Protein AF-D6X7H6-F1 (afdb_monomer)

Mean predicted aligned error: 8.76 Å

Secondary structure (DSSP, 8-state):
-HHHHHHHHHHHHHHHHHHHHHHHHHHHHHHHTT--S--HHHHHHHHHHHHHHHHHHT--HHHHHHHHHHHHHHHHHHHHHHHHTTSPPP---------------

Foldseek 3Di:
DVVVVVVVVVVVVVVLVVVLLVLLVVLVVCVVVVNDSDDVVVLVVQLVVLQVVCVVPVHDSVVSNVVSVVSVVVSVVVSVVCVVVVNDPDPPPPPPPPPCDDDDD

Nearest PDB structures (foldseek):
  5vht-assembly1_B  TM=8.807E-01  e=1.376E-02  Escherichia coli K-12
  3rmi-assembly1_A-2  TM=8.818E-01  e=4.149E-02  Bartonella henselae str. Houston-1
  6cnz-assembly3_F  TM=7.749E-01  e=1.988E-02  Burkholderia thailandensis
  2f6l-assembly1_A  TM=7.259E-01  e=4.691E-02  Mycobacterium tuberculosis H37Rv
  2gtv-assembly1_X  TM=8.866E-01  e=2.954E-01  Methanocaldococcus jannaschii

Structure (mmCIF, N/CA/C/O backbone):
data_AF-D6X7H6-F1
#
_entry.id   AF-D6X7H6-F1
#
loop_
_atom_site.group_PDB
_atom_site.id
_atom_site.type_symbol
_at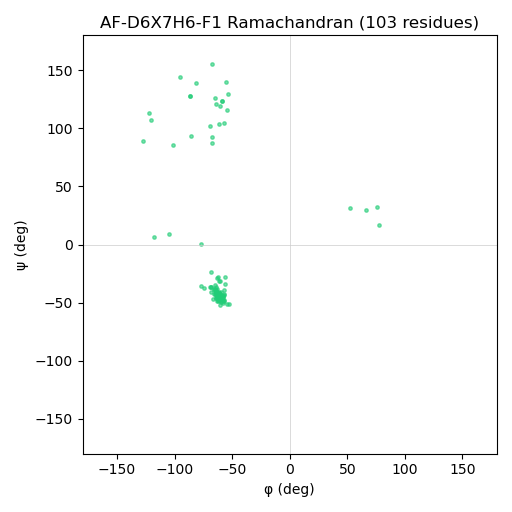om_site.label_atom_id
_atom_site.label_alt_id
_atom_site.label_comp_id
_atom_site.label_asym_id
_atom_site.label_entity_id
_atom_site.label_seq_id
_atom_site.pdbx_PDB_ins_code
_atom_site.Cartn_x
_atom_site.Cartn_y
_atom_site.Cartn_z
_atom_site.occupancy
_atom_site.B_iso_or_equiv
_atom_site.auth_seq_id
_atom_site.auth_comp_id
_atom_site.auth_asym_id
_atom_site.auth_atom_id
_atom_site.pdbx_PDB_model_num
ATOM 1 N N . MET A 1 1 ? -17.045 -12.263 17.274 1.00 84.94 1 MET A N 1
ATOM 2 C CA . MET A 1 1 ? -16.167 -11.094 17.045 1.00 84.94 1 MET A CA 1
ATOM 3 C C . MET A 1 1 ? -14.862 -11.484 16.369 1.00 84.94 1 MET A C 1
ATOM 5 O O . MET A 1 1 ? -14.608 -10.921 15.319 1.00 84.94 1 MET A O 1
ATOM 9 N N . ARG A 1 2 ? -14.117 -12.492 16.858 1.00 94.75 2 ARG A N 1
ATOM 10 C CA . ARG A 1 2 ? -12.891 -12.991 16.192 1.00 94.75 2 ARG A CA 1
ATOM 11 C C . ARG A 1 2 ? -13.089 -13.352 14.714 1.00 94.75 2 ARG A C 1
ATOM 13 O O . ARG A 1 2 ? -12.485 -12.710 13.882 1.00 94.75 2 ARG A O 1
ATOM 20 N N . ALA A 1 3 ? -14.093 -14.165 14.383 1.00 95.81 3 ALA A N 1
ATOM 21 C CA . ALA A 1 3 ? -14.396 -14.499 12.983 1.00 95.81 3 ALA A CA 1
ATOM 22 C C . ALA A 1 3 ? -14.661 -13.290 12.053 1.00 95.81 3 ALA A C 1
ATOM 24 O O . ALA A 1 3 ? -14.438 -13.377 10.852 1.00 95.81 3 ALA A O 1
ATOM 25 N N . ARG A 1 4 ? -15.153 -12.157 12.583 1.00 96.38 4 ARG A N 1
ATOM 26 C CA . ARG A 1 4 ? -15.326 -10.928 11.784 1.00 96.38 4 ARG A CA 1
ATOM 27 C C . ARG A 1 4 ? -13.998 -10.213 11.552 1.00 96.38 4 ARG A C 1
ATOM 29 O O . ARG A 1 4 ? -13.821 -9.635 10.489 1.00 96.38 4 ARG A O 1
ATOM 36 N N . LEU A 1 5 ? -13.107 -10.251 12.540 1.00 94.31 5 LEU A N 1
ATOM 37 C CA . LEU A 1 5 ? -11.747 -9.744 12.405 1.00 94.31 5 LEU A CA 1
ATOM 38 C C . LEU A 1 5 ? -10.962 -10.609 11.417 1.00 94.31 5 LEU A C 1
ATOM 40 O O . LEU A 1 5 ? -10.427 -10.070 10.463 1.00 94.31 5 LEU A O 1
ATOM 44 N N . ASP A 1 6 ? -11.039 -11.934 11.551 1.00 97.06 6 ASP A N 1
ATOM 45 C CA . ASP A 1 6 ? -10.376 -12.875 10.641 1.00 97.06 6 ASP A CA 1
ATOM 46 C C . ASP A 1 6 ? -10.813 -12.650 9.178 1.00 97.06 6 ASP A C 1
ATOM 48 O O . ASP A 1 6 ? -9.999 -12.687 8.258 1.00 97.06 6 ASP A O 1
ATOM 52 N N . ALA A 1 7 ? -12.099 -12.356 8.950 1.00 97.38 7 ALA A N 1
ATOM 53 C CA . ALA A 1 7 ? -12.610 -12.010 7.624 1.00 97.38 7 ALA A CA 1
ATOM 54 C C . ALA A 1 7 ? -12.093 -10.651 7.113 1.00 97.38 7 ALA A C 1
ATOM 56 O O . ALA A 1 7 ? -11.832 -10.505 5.918 1.00 97.38 7 ALA A O 1
ATOM 57 N N . ALA A 1 8 ? -11.944 -9.659 7.996 1.00 96.38 8 ALA A N 1
ATOM 58 C CA . ALA A 1 8 ? -11.366 -8.365 7.642 1.00 96.38 8 ALA A CA 1
ATOM 59 C C . ALA A 1 8 ? -9.870 -8.491 7.310 1.00 96.38 8 ALA A C 1
ATOM 61 O O . ALA A 1 8 ? -9.414 -7.910 6.328 1.00 96.38 8 ALA A O 1
ATOM 62 N N . ASP A 1 9 ? -9.137 -9.302 8.071 1.00 97.56 9 ASP A N 1
ATOM 63 C CA . ASP A 1 9 ? -7.723 -9.587 7.834 1.00 97.56 9 ASP A CA 1
ATOM 64 C C . ASP A 1 9 ? -7.527 -10.325 6.505 1.00 97.56 9 ASP A C 1
ATOM 66 O O . ASP A 1 9 ? -6.659 -9.954 5.717 1.00 97.56 9 ASP A O 1
ATOM 70 N N . ALA A 1 10 ? -8.377 -11.308 6.192 1.00 97.50 10 ALA A N 1
ATOM 71 C CA . ALA A 1 10 ? -8.355 -11.978 4.893 1.00 97.50 10 ALA A CA 1
ATOM 72 C C . ALA A 1 10 ? -8.574 -10.989 3.733 1.00 97.50 10 ALA A C 1
ATOM 74 O O . ALA A 1 10 ? -7.814 -10.990 2.765 1.00 97.50 10 ALA A O 1
ATOM 75 N N . ALA A 1 11 ? -9.556 -10.090 3.859 1.00 97.88 11 ALA A N 1
ATOM 76 C CA . ALA A 1 11 ? -9.809 -9.060 2.853 1.00 97.88 11 ALA A CA 1
ATOM 77 C C . ALA A 1 11 ? -8.634 -8.074 2.711 1.00 97.88 11 ALA A C 1
ATOM 79 O O . ALA A 1 11 ? -8.317 -7.647 1.599 1.00 97.88 11 ALA A O 1
ATOM 80 N N . LEU A 1 12 ? -7.963 -7.729 3.815 1.00 96.25 12 LEU A N 1
ATOM 81 C CA . LEU A 1 12 ? -6.762 -6.895 3.798 1.00 96.25 12 LEU A CA 1
ATOM 82 C C . LEU A 1 12 ? -5.615 -7.587 3.049 1.00 96.25 12 LEU A C 1
ATOM 84 O O . LEU A 1 12 ? -4.982 -6.963 2.197 1.00 96.25 12 LEU A O 1
ATOM 88 N N . LEU A 1 13 ? -5.372 -8.872 3.322 1.00 96.62 13 LEU A N 1
ATOM 89 C CA . LEU A 1 13 ? -4.341 -9.656 2.638 1.00 96.62 13 LEU A CA 1
ATOM 90 C C . LEU A 1 13 ? -4.611 -9.761 1.130 1.00 96.62 13 LEU A C 1
ATOM 92 O O . LEU A 1 13 ? -3.700 -9.544 0.328 1.00 96.62 13 LEU A O 1
ATOM 96 N N . A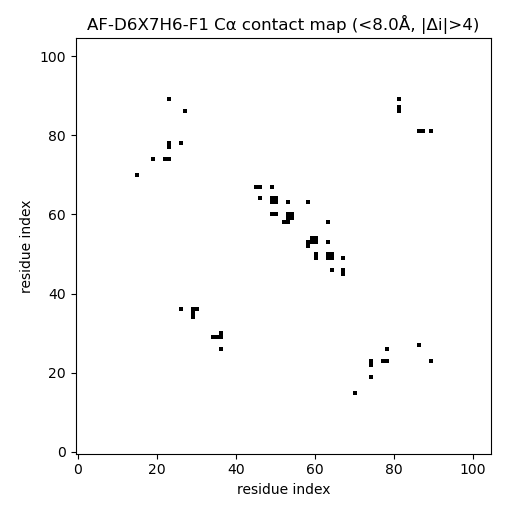SP A 1 14 ? -5.860 -10.011 0.734 1.00 97.31 14 ASP A N 1
ATOM 97 C CA . ASP A 1 14 ? -6.255 -10.059 -0.678 1.00 97.31 14 ASP A CA 1
ATOM 98 C C . ASP A 1 14 ? -6.094 -8.699 -1.377 1.00 97.31 14 ASP A C 1
ATOM 100 O O . ASP A 1 14 ? -5.636 -8.632 -2.524 1.00 97.31 14 ASP A O 1
ATOM 104 N N . ALA A 1 15 ? -6.414 -7.600 -0.688 1.00 96.19 15 ALA A N 1
ATOM 105 C CA . ALA A 1 15 ? -6.220 -6.250 -1.211 1.00 96.19 15 ALA A CA 1
ATOM 106 C C . ALA A 1 15 ? -4.732 -5.918 -1.405 1.00 96.19 15 ALA A C 1
ATOM 108 O O . ALA A 1 15 ? -4.352 -5.363 -2.441 1.00 96.19 15 ALA A O 1
ATOM 109 N N . VAL A 1 16 ? -3.876 -6.290 -0.445 1.00 94.88 16 VAL A N 1
ATOM 110 C CA . VAL A 1 16 ? -2.419 -6.121 -0.555 1.00 94.88 16 VAL A CA 1
ATOM 111 C C . VAL A 1 16 ? -1.879 -6.931 -1.731 1.00 94.88 16 VAL A C 1
ATOM 113 O O . VAL A 1 16 ? -1.192 -6.363 -2.580 1.00 94.88 16 VAL A O 1
ATOM 116 N N . ARG A 1 17 ? -2.248 -8.214 -1.844 1.00 94.31 17 ARG A N 1
ATOM 117 C CA . ARG A 1 17 ? -1.862 -9.077 -2.972 1.00 94.31 17 ARG A CA 1
ATOM 118 C C . ARG A 1 17 ? -2.243 -8.453 -4.314 1.00 94.31 17 ARG A C 1
ATOM 120 O O . ARG A 1 17 ? -1.387 -8.270 -5.173 1.00 94.31 17 ARG A O 1
ATOM 127 N N . THR A 1 18 ? -3.503 -8.040 -4.448 1.00 94.94 18 THR A N 1
ATOM 128 C CA . THR A 1 18 ? -4.025 -7.408 -5.668 1.00 94.94 18 THR A CA 1
ATOM 129 C C . THR A 1 18 ? -3.229 -6.155 -6.035 1.00 94.94 18 THR A C 1
ATOM 131 O O . THR A 1 18 ? -2.904 -5.937 -7.203 1.00 94.94 18 THR A O 1
ATOM 134 N N . ARG A 1 19 ? -2.886 -5.318 -5.046 1.00 94.12 19 ARG A N 1
ATOM 135 C CA . ARG A 1 19 ? -2.088 -4.109 -5.278 1.00 94.12 19 ARG A CA 1
ATOM 136 C C . ARG A 1 19 ? -0.691 -4.447 -5.802 1.00 94.12 19 ARG A C 1
ATOM 138 O O . ARG A 1 19 ? -0.244 -3.791 -6.740 1.00 94.12 19 ARG A O 1
ATOM 145 N N . LEU A 1 20 ? -0.019 -5.439 -5.216 1.00 91.31 20 LEU A N 1
ATOM 146 C CA . LEU A 1 20 ? 1.313 -5.873 -5.652 1.00 91.31 20 LEU A CA 1
ATOM 147 C C . LEU A 1 20 ? 1.282 -6.413 -7.090 1.00 91.31 20 LEU A C 1
ATOM 149 O O . LEU A 1 20 ? 2.088 -5.987 -7.915 1.00 91.31 20 LEU A O 1
ATOM 153 N N . ASP A 1 21 ? 0.298 -7.251 -7.426 1.00 90.00 21 ASP A N 1
ATOM 154 C CA . ASP A 1 21 ? 0.136 -7.795 -8.782 1.00 90.00 21 ASP A CA 1
ATOM 155 C C . ASP A 1 21 ? -0.075 -6.694 -9.831 1.00 90.00 21 ASP A C 1
ATOM 157 O O . ASP A 1 21 ? 0.503 -6.733 -10.920 1.00 90.00 21 ASP A O 1
ATOM 161 N N . ILE A 1 22 ? -0.895 -5.684 -9.514 1.00 90.12 22 ILE A N 1
ATOM 162 C CA . ILE A 1 22 ? -1.120 -4.534 -10.398 1.00 90.12 22 ILE A CA 1
ATOM 163 C C . ILE A 1 22 ? 0.182 -3.762 -10.618 1.00 90.12 22 ILE A C 1
ATOM 165 O O . ILE A 1 22 ? 0.486 -3.403 -11.756 1.00 90.12 22 ILE A O 1
ATOM 169 N N . CYS A 1 23 ? 0.953 -3.508 -9.560 1.00 87.94 23 CYS A N 1
ATOM 170 C CA . CYS A 1 23 ? 2.228 -2.807 -9.676 1.00 87.94 23 CYS A CA 1
ATOM 171 C C . CYS A 1 23 ? 3.219 -3.569 -10.563 1.00 87.94 23 CYS A C 1
ATOM 173 O O . CYS A 1 23 ? 3.777 -2.974 -11.481 1.00 87.94 23 CYS A O 1
ATOM 175 N N . LEU A 1 24 ? 3.339 -4.886 -10.391 1.00 85.94 24 LEU A N 1
ATOM 176 C CA . LEU A 1 24 ? 4.207 -5.720 -11.226 1.00 85.94 24 LEU A CA 1
ATOM 177 C C . LEU A 1 24 ? 3.787 -5.698 -12.704 1.00 85.94 24 LEU A C 1
ATOM 179 O O . LEU A 1 24 ? 4.631 -5.516 -13.580 1.00 85.94 24 LEU A O 1
ATOM 183 N N . ARG A 1 25 ? 2.481 -5.770 -13.000 1.00 86.31 25 ARG A N 1
ATOM 184 C CA . ARG A 1 25 ? 1.958 -5.621 -14.375 1.00 86.31 25 ARG A CA 1
ATOM 185 C C . ARG A 1 25 ? 2.241 -4.240 -14.967 1.00 86.31 25 ARG A C 1
ATOM 187 O O . ARG A 1 25 ? 2.545 -4.123 -16.153 1.00 86.31 25 ARG A O 1
ATOM 194 N N . ILE A 1 26 ? 2.149 -3.183 -14.157 1.00 84.75 26 ILE A N 1
ATOM 195 C CA . ILE A 1 26 ? 2.537 -1.828 -14.573 1.00 84.75 26 ILE A CA 1
ATOM 196 C C . ILE A 1 26 ? 4.041 -1.781 -14.867 1.00 84.75 26 ILE A C 1
ATOM 198 O O . ILE A 1 26 ? 4.434 -1.176 -15.864 1.00 84.75 26 ILE A O 1
ATOM 202 N N . GLY A 1 27 ? 4.871 -2.415 -14.039 1.00 82.56 27 GLY A N 1
ATOM 203 C CA . GLY A 1 27 ? 6.309 -2.542 -14.260 1.00 82.56 27 GLY A CA 1
ATOM 204 C C . GLY A 1 27 ? 6.638 -3.236 -15.580 1.00 82.56 27 GLY A C 1
ATOM 205 O O . GLY A 1 27 ? 7.425 -2.719 -16.377 1.00 82.56 27 GLY A O 1
ATOM 206 N N . GLU A 1 28 ? 5.957 -4.343 -15.876 1.00 81.81 28 GLU A N 1
ATOM 207 C CA . GLU A 1 28 ? 6.092 -5.054 -17.147 1.00 81.81 28 GLU A CA 1
ATOM 208 C C . GLU A 1 28 ? 5.710 -4.184 -18.343 1.00 81.81 28 GLU A C 1
ATOM 210 O O . GLU A 1 28 ? 6.483 -4.060 -19.300 1.00 81.81 28 GLU A O 1
ATOM 215 N N . TYR A 1 29 ? 4.556 -3.521 -18.264 1.00 83.06 29 TYR A N 1
ATOM 216 C CA . TYR A 1 29 ? 4.109 -2.594 -19.294 1.00 83.06 29 TYR A CA 1
ATOM 217 C C . TYR A 1 29 ? 5.134 -1.475 -19.527 1.00 83.06 29 TYR A C 1
ATOM 219 O O . TYR A 1 29 ? 5.516 -1.213 -20.669 1.00 83.06 29 TYR A O 1
ATOM 227 N N . LYS A 1 30 ? 5.623 -0.836 -18.456 1.00 78.94 30 LYS A N 1
ATOM 228 C CA . LYS A 1 30 ? 6.611 0.248 -18.535 1.00 78.94 30 LYS A CA 1
ATOM 229 C C . LYS A 1 30 ? 7.923 -0.219 -19.159 1.00 78.94 30 LYS A C 1
ATOM 231 O O . LYS A 1 30 ? 8.458 0.499 -19.999 1.00 78.94 30 LYS A O 1
ATOM 236 N N . ARG A 1 31 ? 8.400 -1.422 -18.818 1.00 77.75 31 ARG A N 1
ATOM 237 C CA . ARG A 1 31 ? 9.601 -2.027 -19.416 1.00 77.75 31 ARG A CA 1
ATOM 238 C C . ARG A 1 31 ? 9.445 -2.206 -20.925 1.00 77.75 31 ARG A C 1
ATOM 240 O O . ARG A 1 31 ? 10.319 -1.780 -21.674 1.00 77.75 31 ARG A O 1
ATOM 247 N N . LEU A 1 32 ? 8.332 -2.800 -21.366 1.00 78.94 32 LEU A N 1
ATOM 248 C CA . LEU A 1 32 ? 8.051 -3.032 -22.790 1.00 78.94 32 LEU A CA 1
ATOM 249 C C . LEU A 1 32 ? 7.973 -1.725 -23.594 1.00 78.94 32 LEU A C 1
ATOM 251 O O . LEU A 1 32 ? 8.337 -1.708 -24.765 1.00 78.94 32 LEU A O 1
ATOM 255 N N . HIS A 1 33 ? 7.532 -0.637 -22.959 1.00 79.88 33 HIS A N 1
ATOM 256 C CA . HIS A 1 33 ? 7.313 0.663 -23.601 1.00 79.88 33 HIS A CA 1
ATOM 257 C C . HIS A 1 33 ? 8.397 1.705 -23.267 1.00 79.88 33 HIS A C 1
ATOM 259 O O . HIS A 1 33 ? 8.224 2.879 -23.584 1.00 79.88 33 HIS A O 1
ATOM 265 N N . GLN A 1 34 ? 9.495 1.302 -22.610 1.00 73.62 34 GLN A N 1
ATOM 266 C CA . GLN A 1 34 ? 10.600 2.175 -22.177 1.00 73.62 34 GLN A CA 1
ATOM 267 C C . GLN A 1 34 ? 10.156 3.411 -21.363 1.00 73.62 34 GLN A C 1
ATOM 269 O O . GLN A 1 34 ? 10.783 4.470 -21.403 1.00 73.62 34 GLN A O 1
ATOM 274 N N . VAL A 1 35 ? 9.067 3.282 -20.602 1.00 73.81 35 VAL A N 1
ATOM 275 C CA . VAL A 1 35 ? 8.570 4.334 -19.706 1.00 73.81 35 VAL A CA 1
ATOM 276 C C . VAL A 1 35 ? 9.365 4.290 -18.395 1.00 73.81 35 VAL A C 1
ATOM 278 O O . VAL A 1 35 ? 9.597 3.197 -17.875 1.00 73.81 35 VAL A O 1
ATOM 281 N N . PRO A 1 36 ? 9.746 5.441 -17.803 1.00 69.31 36 PRO A N 1
ATOM 282 C CA . PRO A 1 36 ? 10.437 5.464 -16.518 1.00 69.31 36 PRO A CA 1
ATOM 283 C C . PRO A 1 36 ? 9.677 4.695 -15.429 1.00 69.31 36 PRO A C 1
ATOM 285 O O . PRO A 1 36 ? 8.483 4.918 -15.201 1.00 69.31 36 PRO A O 1
ATOM 288 N N . MET A 1 37 ? 10.393 3.804 -14.740 1.00 64.88 37 MET A N 1
ATOM 289 C CA . MET A 1 37 ? 9.829 2.933 -13.708 1.00 64.88 37 MET A CA 1
ATOM 290 C C . MET A 1 37 ? 9.259 3.749 -12.537 1.00 64.88 37 MET A C 1
ATOM 292 O O . MET A 1 37 ? 8.108 3.558 -12.132 1.00 64.88 37 MET A O 1
ATOM 296 N N . MET A 1 38 ? 10.015 4.756 -12.088 1.00 67.00 38 MET A N 1
ATOM 297 C CA . MET A 1 38 ? 9.651 5.626 -10.973 1.00 67.00 38 MET A CA 1
ATOM 298 C C . MET A 1 38 ? 8.797 6.823 -11.392 1.00 67.00 38 MET A C 1
ATOM 300 O O . MET A 1 38 ? 9.166 7.618 -12.255 1.00 67.00 38 MET A O 1
ATOM 304 N N . GLN A 1 39 ? 7.665 6.994 -10.705 1.00 71.88 39 GLN A N 1
ATOM 305 C CA . GLN A 1 39 ? 6.751 8.122 -10.886 1.00 71.88 39 GLN A CA 1
ATOM 306 C C . GLN A 1 39 ? 6.454 8.804 -9.538 1.00 71.88 39 GLN A C 1
ATOM 308 O O . GLN A 1 39 ? 5.465 8.460 -8.884 1.00 71.88 39 GLN A O 1
ATOM 313 N N . PRO A 1 40 ? 7.266 9.798 -9.118 1.00 77.19 40 PRO A N 1
ATOM 314 C CA . PRO A 1 40 ? 7.150 10.443 -7.802 1.00 77.19 40 PRO A CA 1
ATOM 315 C C . PRO A 1 40 ? 5.763 11.037 -7.520 1.00 77.19 40 PRO A C 1
ATOM 317 O O . PRO A 1 40 ? 5.261 10.980 -6.399 1.00 77.19 40 PRO A O 1
ATOM 320 N N . HIS A 1 41 ? 5.097 11.539 -8.563 1.00 83.12 41 HIS A N 1
ATOM 321 C CA . HIS A 1 41 ? 3.746 12.087 -8.466 1.00 83.12 41 HIS A CA 1
ATOM 322 C C . HIS A 1 41 ? 2.699 11.041 -8.039 1.00 83.12 41 HIS A C 1
ATOM 324 O O . HIS A 1 41 ? 1.723 11.392 -7.378 1.00 83.12 41 HIS A O 1
ATOM 330 N N . ARG A 1 42 ? 2.893 9.751 -8.358 1.00 86.69 42 ARG A N 1
ATOM 331 C CA . ARG A 1 42 ? 1.969 8.683 -7.938 1.00 86.69 42 ARG A CA 1
ATOM 332 C C . ARG A 1 42 ? 2.108 8.356 -6.460 1.00 86.69 42 ARG A C 1
ATOM 334 O O . ARG A 1 42 ? 1.092 8.157 -5.804 1.00 86.69 42 ARG A O 1
ATOM 341 N N . ILE A 1 43 ? 3.328 8.380 -5.927 1.00 88.19 43 ILE A N 1
ATOM 342 C CA . ILE A 1 43 ? 3.573 8.205 -4.489 1.00 88.19 43 ILE A CA 1
ATOM 343 C C . ILE A 1 43 ? 2.905 9.341 -3.707 1.00 88.19 43 ILE A C 1
ATOM 345 O O . ILE A 1 43 ? 2.129 9.083 -2.788 1.00 88.19 43 ILE A O 1
ATOM 349 N N . ALA A 1 44 ? 3.104 10.592 -4.137 1.00 91.19 44 ALA A N 1
ATOM 350 C CA . ALA A 1 44 ? 2.449 11.746 -3.522 1.00 91.19 44 ALA A CA 1
ATOM 351 C C . ALA A 1 44 ? 0.912 11.623 -3.535 1.00 91.19 44 ALA A C 1
ATOM 353 O O . ALA A 1 44 ? 0.259 11.871 -2.522 1.00 91.19 44 ALA A O 1
ATOM 354 N N . GLN A 1 45 ? 0.330 11.176 -4.655 1.00 93.56 45 GLN A N 1
ATOM 355 C CA . GLN A 1 45 ? -1.114 10.963 -4.775 1.00 93.56 45 GLN A CA 1
ATOM 356 C C . GLN A 1 45 ? -1.630 9.858 -3.836 1.00 93.56 45 GLN A C 1
ATOM 358 O O . GLN A 1 45 ? -2.691 10.015 -3.232 1.00 93.56 45 GLN A O 1
ATOM 363 N N . VAL A 1 46 ? -0.893 8.753 -3.686 1.00 93.25 46 VAL A N 1
ATOM 364 C CA . VAL A 1 46 ? -1.252 7.664 -2.763 1.00 93.25 46 VAL A CA 1
ATOM 365 C C . VAL A 1 46 ? -1.262 8.157 -1.316 1.00 93.25 46 VAL A C 1
ATOM 367 O O . VAL A 1 46 ? -2.240 7.919 -0.608 1.00 93.25 46 VAL A O 1
ATOM 370 N N . HIS A 1 47 ? -0.248 8.912 -0.890 1.00 95.38 47 HIS A N 1
ATOM 371 C CA . HIS A 1 47 ? -0.229 9.485 0.459 1.00 95.38 47 HIS A CA 1
ATOM 372 C C . HIS A 1 47 ? -1.330 10.522 0.684 1.00 95.38 47 HIS A C 1
ATOM 374 O O . HIS A 1 47 ? -1.945 10.522 1.747 1.00 95.38 47 HIS A O 1
ATOM 380 N N . ALA A 1 48 ? -1.631 11.367 -0.306 1.00 96.38 48 ALA A N 1
ATOM 381 C CA . ALA A 1 48 ? -2.735 12.322 -0.205 1.00 96.38 48 ALA A CA 1
ATOM 382 C C . ALA A 1 48 ? -4.088 11.608 -0.035 1.00 96.38 48 ALA A C 1
ATOM 384 O O . ALA A 1 48 ? -4.905 11.998 0.800 1.00 96.38 48 ALA A O 1
ATOM 385 N N . ASN A 1 49 ? -4.307 10.519 -0.778 1.00 96.25 49 ASN A N 1
ATOM 386 C CA . ASN A 1 49 ? -5.499 9.687 -0.626 1.00 96.25 49 ASN A CA 1
ATOM 387 C C . ASN A 1 49 ? -5.569 9.029 0.756 1.00 96.25 49 ASN A C 1
ATOM 389 O O . ASN A 1 49 ? -6.633 9.043 1.372 1.00 96.25 49 ASN A O 1
ATOM 393 N N . ALA A 1 50 ? -4.450 8.493 1.247 1.00 95.81 50 ALA A N 1
ATOM 394 C CA . ALA A 1 50 ? -4.363 7.883 2.569 1.00 95.81 50 ALA A CA 1
ATOM 395 C C . ALA A 1 50 ? -4.655 8.895 3.687 1.00 95.81 50 ALA A C 1
ATOM 397 O O . ALA A 1 50 ? -5.427 8.595 4.591 1.00 95.81 50 ALA A O 1
ATOM 398 N N . ALA A 1 51 ? -4.104 10.107 3.595 1.00 96.88 51 ALA A N 1
ATOM 399 C CA . ALA A 1 51 ? -4.339 11.173 4.565 1.00 96.88 51 ALA A CA 1
ATOM 400 C C . ALA A 1 51 ? -5.817 11.591 4.618 1.00 96.88 51 ALA A C 1
ATOM 402 O O . ALA A 1 51 ? -6.381 11.713 5.704 1.00 96.88 51 ALA A O 1
ATOM 403 N N . ARG A 1 52 ? -6.464 11.748 3.454 1.00 97.88 52 ARG A N 1
ATOM 404 C CA . ARG A 1 52 ? -7.905 12.029 3.377 1.00 97.88 52 ARG A CA 1
ATOM 405 C C . ARG A 1 52 ? -8.733 10.897 3.986 1.00 97.88 52 ARG A C 1
ATOM 407 O O . ARG A 1 52 ? -9.58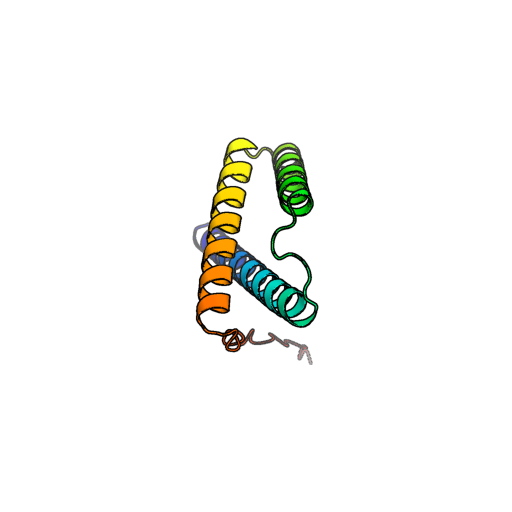4 11.156 4.824 1.00 97.88 52 ARG A O 1
ATOM 414 N N . TYR A 1 53 ? -8.436 9.647 3.626 1.00 97.62 53 TYR A N 1
ATOM 415 C CA . TYR A 1 53 ? -9.134 8.490 4.185 1.00 97.62 53 TYR A CA 1
ATOM 416 C C . TYR A 1 53 ? -8.984 8.414 5.711 1.00 97.62 53 TYR A C 1
ATOM 418 O O . TYR A 1 53 ? -9.961 8.143 6.403 1.00 97.62 53 TYR A O 1
ATOM 426 N N . ALA A 1 54 ? -7.787 8.693 6.239 1.00 97.50 54 ALA A N 1
ATOM 427 C CA . ALA A 1 54 ? -7.545 8.756 7.678 1.00 97.50 54 ALA A CA 1
ATOM 428 C C . ALA A 1 54 ? -8.440 9.790 8.369 1.00 97.50 54 ALA A C 1
ATOM 430 O O . ALA A 1 54 ? -9.104 9.456 9.350 1.00 97.50 54 ALA A O 1
ATOM 431 N N . ALA A 1 55 ? -8.500 11.009 7.825 1.00 97.19 55 ALA A N 1
ATOM 432 C CA . ALA A 1 55 ? -9.338 12.077 8.359 1.00 97.19 55 ALA A CA 1
ATOM 433 C C . ALA A 1 55 ? -10.828 11.694 8.366 1.00 97.19 55 ALA A C 1
ATOM 435 O O . ALA A 1 55 ? -11.497 11.874 9.381 1.00 97.19 55 ALA A O 1
ATOM 436 N N . ASP A 1 56 ? -11.318 11.101 7.275 1.00 98.25 56 ASP A N 1
ATOM 437 C CA . ASP A 1 56 ? -12.729 10.728 7.119 1.00 98.25 56 ASP A CA 1
ATOM 438 C C . ASP A 1 56 ? -13.161 9.579 8.055 1.00 98.25 56 ASP A C 1
ATOM 440 O O . ASP A 1 56 ? -14.344 9.446 8.365 1.00 98.25 56 ASP A O 1
ATOM 444 N N . HIS A 1 57 ? -12.217 8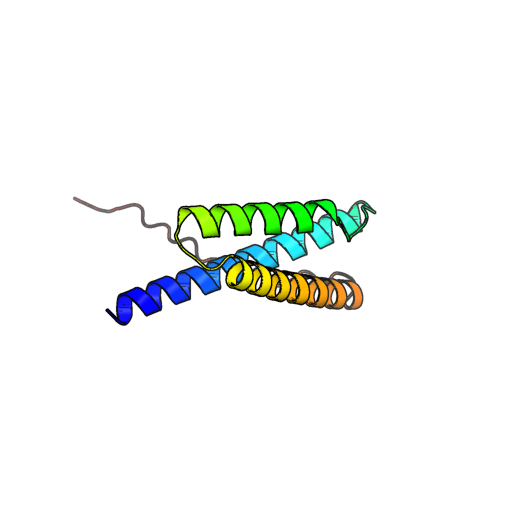.750 8.518 1.00 97.69 57 HIS A N 1
ATOM 445 C CA . HIS A 1 57 ? -12.501 7.527 9.286 1.00 97.69 57 HIS A CA 1
ATOM 446 C C . HIS A 1 57 ? -11.916 7.533 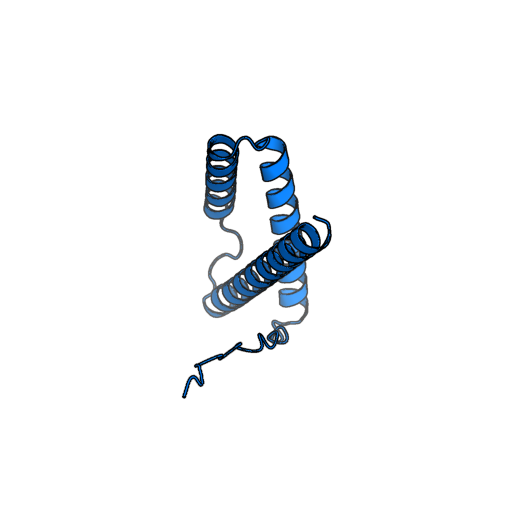10.708 1.00 97.69 57 HIS A C 1
ATOM 448 O O . HIS A 1 57 ? -11.983 6.517 11.399 1.00 97.69 57 HIS A O 1
ATOM 454 N N . GLY A 1 58 ? -11.336 8.651 11.157 1.00 97.50 58 GLY A N 1
ATOM 455 C CA . GLY A 1 58 ? -10.745 8.771 12.495 1.00 97.50 58 GLY A CA 1
ATOM 456 C C . GLY A 1 58 ? -9.507 7.893 12.711 1.00 97.50 58 GLY A C 1
ATOM 457 O O . GLY A 1 58 ? -9.258 7.448 13.829 1.00 97.50 58 GLY A O 1
ATOM 458 N N . ILE A 1 59 ? -8.744 7.619 11.650 1.00 97.88 59 ILE A N 1
ATOM 459 C CA . ILE A 1 59 ? -7.487 6.861 11.711 1.00 97.88 59 ILE A CA 1
ATOM 460 C C . ILE A 1 59 ? -6.325 7.854 11.796 1.00 97.88 59 ILE A C 1
ATOM 462 O O . ILE A 1 59 ? -6.358 8.905 11.159 1.00 97.88 59 ILE A O 1
ATOM 466 N N . ASP A 1 60 ? -5.274 7.516 12.543 1.00 97.75 60 ASP A N 1
ATOM 467 C CA . ASP A 1 60 ? -4.054 8.324 12.570 1.00 97.75 60 ASP A CA 1
ATOM 468 C C . ASP A 1 60 ? -3.422 8.408 11.158 1.00 97.75 60 ASP A C 1
ATOM 470 O O . ASP A 1 60 ? -3.040 7.379 10.580 1.00 97.75 60 ASP A O 1
ATOM 474 N N . PRO A 1 61 ? -3.281 9.611 10.570 1.00 95.88 61 PRO A N 1
ATOM 475 C CA . PRO A 1 61 ? -2.656 9.768 9.262 1.00 95.88 61 PRO A CA 1
ATOM 476 C C . PRO A 1 61 ? -1.188 9.317 9.245 1.00 95.88 61 PRO A C 1
ATOM 478 O O . PRO A 1 61 ? -0.715 8.863 8.201 1.00 95.88 61 PRO A O 1
ATOM 481 N N . ALA A 1 62 ? -0.463 9.389 10.368 1.00 96.50 62 ALA A N 1
ATOM 482 C CA . ALA A 1 62 ? 0.918 8.912 10.452 1.00 96.50 62 ALA A CA 1
ATOM 483 C C . ALA A 1 62 ? 1.002 7.379 10.355 1.00 96.50 62 ALA A C 1
ATOM 485 O O . ALA A 1 62 ? 1.900 6.846 9.691 1.00 96.50 62 ALA A O 1
ATOM 486 N N . PHE A 1 63 ? 0.027 6.673 10.936 1.00 98.00 63 PHE A N 1
ATOM 487 C CA . PHE A 1 63 ? -0.117 5.229 10.777 1.00 98.00 63 PHE A CA 1
ATOM 488 C C . PHE A 1 63 ? -0.337 4.849 9.307 1.00 98.00 63 PHE A C 1
ATOM 490 O O . PHE A 1 63 ? 0.427 4.049 8.764 1.00 98.00 63 PHE A O 1
ATOM 497 N N . LEU A 1 64 ? -1.315 5.461 8.623 1.00 97.19 64 LEU A N 1
ATOM 498 C CA . LEU A 1 64 ? -1.560 5.144 7.208 1.00 97.19 64 LEU A CA 1
ATOM 499 C C . LEU A 1 64 ? -0.389 5.546 6.310 1.00 97.19 64 LEU A C 1
ATOM 501 O O . LEU A 1 64 ? -0.080 4.829 5.360 1.00 97.19 64 LEU A O 1
ATOM 505 N N . ARG A 1 65 ? 0.303 6.650 6.610 1.00 95.94 65 ARG A N 1
ATOM 506 C CA . ARG A 1 65 ? 1.526 7.027 5.893 1.00 95.94 65 ARG A CA 1
ATOM 507 C C . ARG A 1 65 ? 2.577 5.919 5.986 1.00 95.94 65 ARG A C 1
ATOM 509 O O . ARG A 1 65 ? 3.070 5.486 4.951 1.00 95.94 65 ARG A O 1
ATOM 516 N N . THR A 1 66 ? 2.850 5.434 7.196 1.00 97.62 66 THR A N 1
ATOM 517 C CA . THR A 1 66 ? 3.807 4.342 7.441 1.00 97.62 66 THR A CA 1
ATOM 518 C C . THR A 1 66 ? 3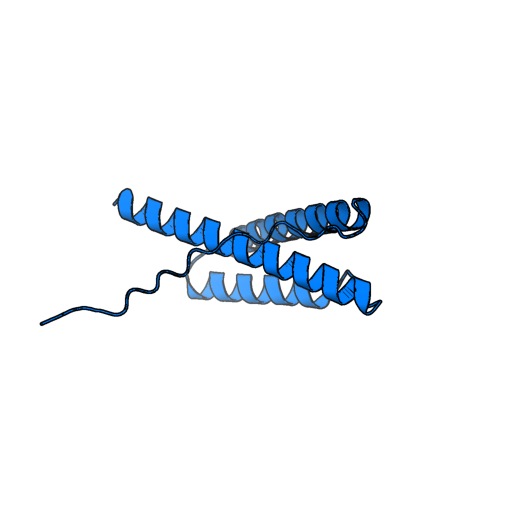.395 3.057 6.725 1.00 97.62 66 THR A C 1
ATOM 520 O O . THR A 1 66 ? 4.219 2.436 6.061 1.00 97.62 66 THR A O 1
ATOM 523 N N . LEU A 1 67 ? 2.111 2.688 6.790 1.00 96.50 67 LEU A N 1
ATOM 524 C CA . LEU A 1 67 ? 1.586 1.515 6.090 1.00 96.50 67 LEU A CA 1
ATOM 525 C C . LEU A 1 67 ? 1.844 1.599 4.579 1.00 96.50 67 LEU A C 1
ATOM 527 O O . LEU A 1 67 ? 2.348 0.651 3.975 1.00 96.50 67 LEU A O 1
ATOM 531 N N . TYR A 1 68 ? 1.533 2.740 3.962 1.00 95.69 68 TYR A N 1
ATOM 532 C CA . TYR A 1 68 ? 1.772 2.928 2.534 1.00 95.69 68 TYR A CA 1
ATOM 533 C C . TYR A 1 68 ? 3.263 2.990 2.187 1.00 95.69 68 TYR A C 1
ATOM 535 O O . TYR A 1 68 ? 3.637 2.424 1.162 1.00 95.69 68 TYR A O 1
ATOM 543 N N . ASP A 1 69 ? 4.112 3.584 3.032 1.00 95.44 69 ASP A N 1
ATOM 544 C CA . ASP A 1 69 ? 5.573 3.556 2.861 1.00 95.44 69 ASP A CA 1
ATOM 545 C C . ASP A 1 69 ? 6.096 2.106 2.828 1.00 95.44 69 ASP A C 1
ATOM 547 O O . ASP A 1 69 ? 6.877 1.744 1.944 1.00 95.44 69 ASP A O 1
ATOM 551 N N . THR A 1 70 ? 5.622 1.242 3.735 1.00 96.56 70 THR A N 1
ATOM 552 C CA . THR A 1 70 ? 5.995 -0.183 3.768 1.00 96.56 70 THR A CA 1
ATOM 553 C C . THR A 1 70 ? 5.556 -0.917 2.503 1.00 96.56 70 THR 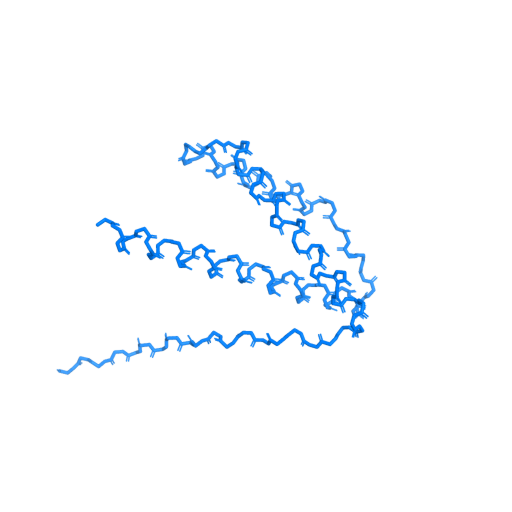A C 1
ATOM 555 O O . THR A 1 70 ? 6.362 -1.597 1.872 1.00 96.56 70 THR A O 1
ATOM 558 N N . ILE A 1 71 ? 4.298 -0.748 2.087 1.00 94.38 71 ILE A N 1
ATOM 559 C CA . ILE A 1 71 ? 3.770 -1.413 0.889 1.00 94.38 71 ILE A CA 1
ATOM 560 C C . ILE A 1 71 ? 4.501 -0.932 -0.379 1.00 94.38 71 ILE A C 1
ATOM 562 O O . ILE A 1 71 ? 4.777 -1.728 -1.278 1.00 94.38 71 ILE A O 1
ATOM 566 N N . ILE A 1 72 ? 4.811 0.365 -0.479 1.00 92.00 72 ILE A N 1
ATOM 567 C CA . ILE A 1 72 ? 5.570 0.929 -1.606 1.00 92.00 72 ILE A CA 1
ATOM 568 C C . ILE A 1 72 ? 6.986 0.354 -1.632 1.00 92.00 72 ILE A C 1
ATOM 570 O O . ILE A 1 72 ? 7.426 -0.089 -2.687 1.00 92.00 72 ILE A O 1
ATOM 574 N N . THR A 1 73 ? 7.662 0.300 -0.484 1.00 93.19 73 THR A N 1
ATOM 575 C CA . THR A 1 73 ? 9.011 -0.277 -0.376 1.00 93.19 73 THR A CA 1
ATOM 576 C C . THR A 1 73 ? 9.032 -1.732 -0.841 1.00 93.19 73 THR A C 1
ATOM 578 O O . THR A 1 73 ? 9.897 -2.116 -1.625 1.00 93.19 73 THR A O 1
ATOM 581 N N . GLU A 1 74 ? 8.042 -2.524 -0.427 1.00 93.81 74 GLU A N 1
ATOM 582 C CA . GLU A 1 74 ? 7.915 -3.916 -0.865 1.00 93.81 74 GLU A CA 1
ATOM 583 C C . GLU A 1 74 ? 7.651 -4.032 -2.370 1.00 93.81 74 GLU A C 1
ATOM 585 O O . GLU A 1 74 ? 8.208 -4.896 -3.043 1.00 93.81 74 GLU A O 1
ATOM 590 N N . THR A 1 75 ? 6.848 -3.121 -2.924 1.00 89.88 75 THR A N 1
ATOM 591 C CA . THR A 1 75 ? 6.608 -3.065 -4.370 1.00 89.88 75 THR A CA 1
ATOM 592 C C . THR A 1 75 ? 7.913 -2.823 -5.132 1.00 89.88 75 THR A C 1
ATOM 594 O O . THR A 1 75 ? 8.194 -3.545 -6.083 1.00 89.88 75 THR A O 1
ATOM 597 N N . CYS A 1 76 ? 8.726 -1.854 -4.697 1.00 87.56 76 CYS A N 1
ATOM 598 C CA . CYS A 1 76 ? 10.015 -1.559 -5.326 1.00 87.56 76 CYS A CA 1
ATOM 599 C C . CYS A 1 76 ? 10.954 -2.773 -5.285 1.00 87.56 76 CYS A C 1
ATOM 601 O O . CYS A 1 76 ? 11.549 -3.115 -6.300 1.00 87.56 76 CYS A O 1
ATOM 603 N N . ARG A 1 77 ? 11.033 -3.473 -4.143 1.00 89.88 77 ARG A N 1
ATOM 604 C CA . ARG A 1 77 ? 11.849 -4.691 -4.005 1.00 89.88 77 ARG A CA 1
ATOM 605 C C . ARG A 1 77 ? 11.430 -5.774 -5.003 1.00 89.88 77 ARG A C 1
ATOM 607 O O . ARG A 1 77 ? 12.282 -6.361 -5.663 1.00 89.88 77 ARG A O 1
ATOM 614 N N . LEU A 1 78 ? 10.126 -6.036 -5.118 1.00 89.12 78 LEU A N 1
ATOM 615 C CA . LEU A 1 78 ? 9.597 -7.035 -6.050 1.00 89.12 78 LEU A CA 1
ATOM 616 C C . LEU A 1 78 ? 9.829 -6.637 -7.512 1.00 89.12 78 LEU A C 1
ATOM 618 O O . LEU A 1 78 ? 10.130 -7.492 -8.341 1.00 89.12 78 LEU A O 1
ATOM 622 N N . GLU A 1 79 ? 9.702 -5.351 -7.835 1.00 84.12 79 GLU A N 1
ATOM 623 C CA . GLU A 1 79 ? 10.008 -4.821 -9.164 1.00 84.12 79 GLU A CA 1
ATOM 624 C C . GLU A 1 79 ?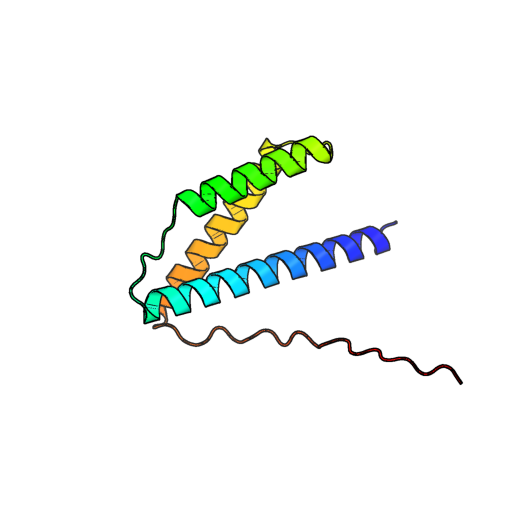 11.495 -4.997 -9.518 1.00 84.12 79 GLU A C 1
ATOM 626 O O . GLU A 1 79 ? 11.804 -5.457 -10.619 1.00 84.12 79 GLU A O 1
ATOM 631 N N . ASP A 1 80 ? 12.404 -4.706 -8.585 1.00 85.06 80 ASP A N 1
ATOM 632 C CA . ASP A 1 80 ? 13.848 -4.897 -8.763 1.00 85.06 80 ASP A CA 1
ATOM 633 C C . ASP A 1 80 ? 14.205 -6.380 -8.969 1.00 85.06 80 ASP A C 1
ATOM 635 O O . ASP A 1 80 ? 14.948 -6.720 -9.893 1.00 85.06 80 ASP A O 1
ATOM 639 N N . GLU A 1 81 ? 13.637 -7.284 -8.163 1.00 86.56 81 GLU A N 1
ATOM 640 C CA . GLU A 1 81 ? 13.807 -8.738 -8.319 1.00 86.56 81 GLU A CA 1
ATOM 641 C C . GLU A 1 81 ? 13.270 -9.238 -9.661 1.00 86.56 81 GLU A C 1
ATOM 643 O O . GLU A 1 81 ? 13.904 -10.049 -10.343 1.00 86.56 81 GLU A O 1
ATOM 648 N N . TRP A 1 82 ? 12.117 -8.720 -10.080 1.00 82.62 82 TRP A N 1
ATOM 649 C CA . TRP A 1 82 ? 11.518 -9.062 -11.360 1.00 82.62 82 TRP A CA 1
ATOM 650 C C . TRP A 1 82 ? 12.392 -8.607 -12.537 1.00 82.62 82 TRP A C 1
ATOM 652 O O . TRP A 1 82 ? 12.636 -9.392 -13.460 1.00 82.62 82 TRP A O 1
ATOM 662 N N . ILE A 1 83 ? 12.940 -7.388 -12.484 1.00 79.50 83 ILE A N 1
ATOM 663 C CA . ILE A 1 83 ? 13.904 -6.881 -13.472 1.00 79.50 83 ILE A CA 1
ATOM 664 C C . ILE A 1 83 ? 15.166 -7.751 -13.487 1.00 79.50 83 ILE A C 1
ATOM 666 O O . ILE A 1 83 ? 15.612 -8.153 -14.565 1.00 79.50 83 ILE A O 1
ATOM 670 N N . ALA A 1 84 ? 15.709 -8.094 -12.315 1.00 81.62 84 ALA A N 1
ATOM 671 C CA . ALA A 1 84 ? 16.888 -8.952 -12.190 1.00 81.62 84 ALA A CA 1
ATOM 672 C C . ALA A 1 84 ? 16.662 -10.357 -12.780 1.00 81.62 84 ALA A C 1
ATOM 674 O O . ALA A 1 84 ? 17.584 -10.946 -13.340 1.00 81.62 84 ALA A O 1
ATOM 675 N N . SER A 1 85 ? 15.428 -10.869 -12.727 1.00 80.19 85 SER A N 1
ATOM 676 C CA . SER A 1 85 ? 15.036 -12.153 -13.329 1.00 80.19 85 SER A CA 1
ATOM 677 C C . SER A 1 85 ? 14.836 -12.115 -14.855 1.00 80.19 85 SER A C 1
ATOM 679 O O . SER A 1 85 ? 14.480 -13.128 -15.457 1.00 80.19 85 SER A O 1
ATOM 681 N N . GLY A 1 86 ? 15.032 -10.961 -15.503 1.00 74.12 86 GLY A N 1
ATOM 682 C CA . GLY A 1 86 ? 14.804 -10.791 -16.943 1.00 74.12 86 GLY A CA 1
ATOM 683 C C . GLY A 1 86 ? 13.328 -10.643 -17.328 1.00 74.12 86 GLY A C 1
ATOM 684 O O . GLY A 1 86 ? 12.979 -10.777 -18.501 1.00 74.12 86 GLY A O 1
ATOM 685 N N . GLY A 1 87 ? 12.461 -10.346 -16.359 1.00 68.00 87 GLY A N 1
ATOM 686 C CA . GLY A 1 87 ? 11.035 -10.151 -16.579 1.00 68.00 87 GLY A CA 1
ATOM 687 C C . GLY A 1 87 ? 10.247 -11.443 -16.794 1.00 68.00 87 GLY A C 1
ATOM 688 O O . GLY A 1 87 ? 9.275 -11.441 -17.550 1.0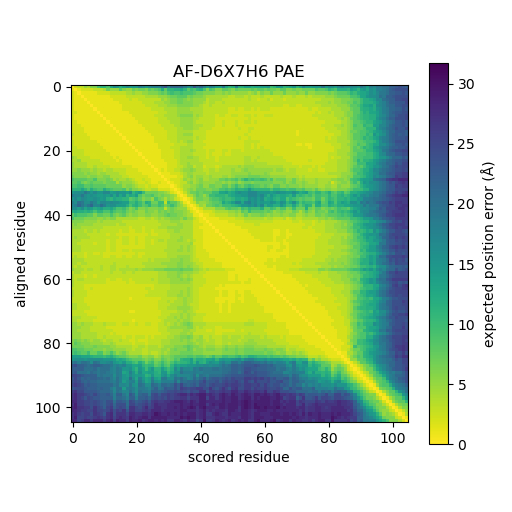0 68.00 87 GLY A O 1
ATOM 689 N N . ALA A 1 88 ? 10.663 -12.547 -16.163 1.00 62.41 88 ALA A N 1
ATOM 690 C CA . ALA A 1 88 ? 9.890 -13.785 -16.172 1.00 62.41 88 ALA A CA 1
ATOM 691 C C . ALA A 1 88 ? 8.463 -13.521 -15.646 1.00 62.41 88 ALA A C 1
ATOM 693 O O . ALA A 1 88 ? 8.297 -12.737 -14.708 1.00 62.41 88 ALA A O 1
ATOM 694 N N . PRO A 1 89 ? 7.418 -14.127 -16.235 1.00 56.69 89 PRO A N 1
ATOM 695 C CA . PRO A 1 89 ? 6.048 -13.857 -15.825 1.00 56.69 89 PRO A CA 1
ATOM 696 C C . PRO A 1 89 ? 5.879 -14.188 -14.342 1.00 56.69 89 PRO A C 1
ATOM 698 O O . PRO A 1 89 ? 6.138 -15.314 -13.913 1.00 56.69 89 PRO A O 1
ATOM 701 N N . VAL A 1 90 ? 5.436 -13.199 -13.562 1.00 55.19 90 VAL A N 1
ATOM 702 C CA . VAL A 1 90 ? 5.015 -13.429 -12.178 1.00 55.19 90 VAL A CA 1
ATOM 703 C C . VAL A 1 90 ? 3.883 -14.454 -12.246 1.00 55.19 90 VAL A C 1
ATOM 705 O O . VAL A 1 90 ? 2.922 -14.218 -12.992 1.00 55.19 90 VAL A O 1
ATOM 708 N N . PRO A 1 91 ? 3.982 -15.603 -11.549 1.00 51.75 91 PRO A N 1
ATOM 709 C CA . PRO A 1 91 ? 2.944 -16.620 -11.593 1.00 51.75 91 PRO A CA 1
ATOM 710 C C . PRO A 1 91 ? 1.626 -15.964 -11.212 1.00 51.75 91 PRO A C 1
ATOM 712 O O . PRO A 1 91 ? 1.470 -15.435 -10.111 1.00 51.75 91 PRO A O 1
ATOM 715 N N . THR A 1 92 ? 0.699 -15.933 -12.168 1.00 48.62 92 THR A N 1
ATOM 716 C CA . THR A 1 92 ? -0.568 -15.240 -11.993 1.00 48.62 92 THR A CA 1
ATOM 717 C C . THR A 1 92 ? -1.306 -15.958 -10.875 1.00 48.62 92 THR A C 1
ATOM 719 O O . THR A 1 92 ? -1.545 -17.165 -10.991 1.00 48.62 92 THR A O 1
ATOM 722 N N . PRO A 1 93 ? -1.653 -15.277 -9.777 1.00 52.91 93 PRO A N 1
ATOM 723 C CA . PRO A 1 93 ? -2.412 -15.938 -8.748 1.00 52.91 93 PRO A CA 1
ATOM 724 C C . PRO A 1 93 ? -3.775 -16.302 -9.321 1.00 52.91 93 PRO A C 1
ATOM 726 O O . PRO A 1 93 ? -4.479 -15.462 -9.885 1.00 52.91 93 PRO A O 1
ATOM 729 N N . VAL A 1 94 ? -4.126 -17.584 -9.211 1.00 47.56 94 VAL A N 1
ATOM 730 C CA . VAL A 1 94 ? -5.453 -18.067 -9.575 1.00 47.56 94 VAL A CA 1
ATOM 731 C C . VAL A 1 94 ? -6.421 -17.458 -8.559 1.00 47.56 94 VAL A C 1
ATOM 733 O O . VAL A 1 94 ? -6.601 -17.939 -7.443 1.00 47.56 94 VAL A O 1
ATOM 736 N N . HIS A 1 95 ? -6.994 -16.306 -8.892 1.00 50.41 95 HIS A N 1
ATOM 737 C CA . HIS A 1 95 ? -8.195 -15.861 -8.212 1.00 50.41 95 HIS A CA 1
ATOM 738 C C . HIS A 1 95 ? -9.280 -16.824 -8.674 1.00 50.41 95 HIS A C 1
ATOM 740 O O . HIS A 1 95 ? -9.746 -16.742 -9.811 1.00 50.41 95 HIS A O 1
ATOM 746 N N . ALA A 1 96 ? -9.629 -17.791 -7.825 1.00 48.59 96 ALA A N 1
ATOM 747 C CA . ALA A 1 96 ? -10.824 -18.584 -8.034 1.00 48.59 96 ALA A CA 1
ATOM 748 C C . ALA A 1 96 ? -11.995 -17.599 -8.111 1.00 48.59 96 ALA A C 1
ATOM 750 O O . ALA A 1 96 ? -12.402 -17.013 -7.108 1.00 48.59 96 ALA A O 1
ATOM 751 N N . SER A 1 97 ? -12.493 -17.357 -9.322 1.00 46.38 97 SER A N 1
ATOM 752 C CA . SER A 1 97 ? -13.702 -16.582 -9.533 1.00 46.38 97 SER A CA 1
ATOM 753 C C . SER A 1 97 ? -14.832 -17.324 -8.830 1.00 46.38 97 SER A C 1
ATOM 755 O O . SER A 1 97 ? -15.304 -18.349 -9.326 1.00 46.38 97 SER A O 1
ATOM 757 N N . ALA A 1 98 ? -15.259 -16.836 -7.669 1.00 46.78 98 ALA A N 1
ATOM 758 C CA . ALA A 1 98 ? -16.483 -17.297 -7.042 1.00 46.78 98 ALA A CA 1
ATOM 759 C C . ALA A 1 98 ? -17.661 -16.851 -7.923 1.00 46.78 98 ALA A C 1
ATOM 761 O O . ALA A 1 98 ? -18.218 -15.769 -7.760 1.00 46.78 98 ALA A O 1
ATOM 762 N N . SER A 1 99 ? -18.016 -17.678 -8.907 1.00 46.81 99 SER A N 1
ATOM 763 C CA . SER A 1 99 ? -19.298 -17.586 -9.592 1.00 46.81 99 SER A CA 1
ATOM 764 C C . SER A 1 99 ? -20.313 -18.382 -8.782 1.00 46.81 99 SER A C 1
ATOM 766 O O . SER A 1 99 ? -20.447 -19.588 -8.951 1.00 46.81 99 SER A O 1
ATOM 768 N N . ALA A 1 100 ? -21.027 -17.704 -7.888 1.00 45.56 100 ALA A N 1
ATOM 769 C CA . ALA A 1 100 ? -22.286 -18.205 -7.356 1.00 45.56 100 ALA A CA 1
ATOM 770 C C . ALA A 1 100 ? -23.423 -17.471 -8.078 1.00 45.56 100 ALA A C 1
ATOM 772 O O . ALA A 1 100 ? -23.905 -16.435 -7.625 1.00 45.56 100 ALA A O 1
ATOM 773 N N . ARG A 1 101 ? -23.829 -17.989 -9.245 1.00 45.59 101 ARG A N 1
ATOM 774 C CA . ARG A 1 101 ? -25.166 -17.721 -9.790 1.00 45.59 101 ARG A CA 1
ATOM 775 C C . ARG A 1 101 ? -26.119 -18.754 -9.202 1.00 45.59 101 ARG A C 1
ATOM 777 O O . ARG A 1 101 ? -25.820 -19.943 -9.200 1.00 45.59 101 ARG A O 1
ATOM 784 N N . GLY A 1 102 ? -27.202 -18.243 -8.629 1.00 41.75 102 GLY A N 1
ATOM 785 C CA . GLY A 1 102 ? -28.083 -18.965 -7.729 1.00 41.75 102 GLY A CA 1
ATOM 786 C C . GLY A 1 102 ? -28.885 -20.090 -8.370 1.00 41.75 102 GLY A C 1
ATOM 787 O O . GLY A 1 102 ? -29.204 -20.071 -9.555 1.00 41.75 102 GLY A O 1
ATOM 788 N N . ALA A 1 103 ? -29.263 -21.025 -7.508 1.00 44.06 103 ALA A N 1
ATOM 789 C CA . ALA A 1 103 ? -30.392 -21.912 -7.699 1.00 44.06 103 ALA A CA 1
ATOM 790 C C . ALA A 1 103 ? -31.341 -21.669 -6.521 1.00 44.06 103 ALA A C 1
ATOM 792 O O . ALA A 1 103 ? -31.037 -22.027 -5.386 1.00 44.06 103 ALA A O 1
ATOM 793 N N . VAL A 1 104 ? -32.460 -21.004 -6.795 1.00 49.31 104 VAL A N 1
ATOM 794 C CA . VAL A 1 104 ? -33.671 -21.110 -5.982 1.00 49.31 104 VAL A CA 1
ATOM 795 C C . VAL A 1 104 ? -34.749 -21.579 -6.948 1.00 49.31 104 VAL A C 1
ATOM 797 O O . VAL A 1 104 ? -35.073 -20.884 -7.911 1.00 49.31 104 VAL A O 1
ATOM 800 N N . SER A 1 105 ? -35.220 -22.799 -6.729 1.00 57.22 105 SER A N 1
ATOM 801 C CA . SER A 1 105 ? -36.516 -23.306 -7.177 1.00 57.22 105 SER A CA 1
ATOM 802 C C . SER A 1 105 ? -37.285 -23.707 -5.934 1.00 57.22 105 SER A C 1
ATOM 804 O O . SER A 1 105 ? -36.621 -24.205 -4.996 1.00 57.22 105 SER A O 1
#

pLDDT: mean 82.88, std 17.08, range [41.75, 98.25]

InterPro domains:
  IPR002701 Chorismate mutase II, prokaryotic-type [PF01817] (1-79)
  IPR002701 Chorismate mutase II, prokaryotic-type [PS51168] (1-83)
  IPR002701 Chorismate mutase II, prokaryotic-type [SM00830] (2-82)
  IPR008241 Salicylate biosynthesis protein PchB [TIGR01803] (1-79)
  IPR036263 Chorismate mutase type II superfamily [SSF48600] (5-104)
  IPR036979 Chorismate mutase domain superfamily [G3DSA:1.20.59.10] (1-86)
  IPR051331 Chorismate mutase-related enzymes [PTHR38041] (1-83)

Organism: Streptomyces pristinaespiralis (strain ATCC 25486 / DSM 40338 / CBS 914.69 / JCM 4507 / KCC S-0507 / NBRC 13074 / NRRL 2958 / 5647) (NCBI:txid457429)

Radius of gyration: 17.47 Å; Cα contacts (8 Å, |Δi|>4): 35; chains: 1; bounding box: 53×36×41 Å

Solvent-accessible surface area (backbone atoms only — not comparable to full-atom values): 6304 Å² total; per-residue (Å²): 111,67,72,59,49,54,52,50,51,52,52,49,53,53,52,52,52,52,52,47,54,51,50,49,52,50,50,52,53,26,62,78,67,74,42,77,86,78,56,71,70,56,56,52,50,52,47,53,52,40,41,49,52,14,67,79,68,78,44,62,43,68,57,48,46,50,53,50,52,52,55,50,53,52,45,52,53,53,48,53,52,36,57,74,62,73,59,62,81,73,81,74,77,82,72,79,76,84,79,81,78,85,87,85,130

Sequence (105 aa):
MRARLDAADAALLDAVRTRLDICLRIGEYKRLHQVPMMQPHRIAQVHANAARYAADHGIDPAFLRTLYDTIITETCRLEDEWIASGGAPVPTPVHASASARGAVS